Protein AF-R5TEB5-F1 (afdb_monomer_lite)

Radius of gyration: 16.21 Å; chains: 1; bounding box: 37×22×38 Å

Sequence (84 aa):
MDFRLKRIKADSDKEFKDDNKVIDFINKTDKKRANYYNYYSSKKWGDARSYDFCLDSSVLGIDKTVDMIIEYLKIRYPEDKNIK

Structure (mmCIF, N/CA/C/O backbone):
data_AF-R5TEB5-F1
#
_entry.id   AF-R5TEB5-F1
#
loop_
_atom_site.group_PDB
_atom_site.id
_atom_site.type_symbol
_atom_site.label_atom_id
_atom_site.label_alt_id
_atom_site.label_comp_id
_atom_site.label_asym_id
_atom_site.label_entity_id
_atom_site.label_seq_id
_atom_site.pdbx_PDB_ins_code
_atom_site.Cartn_x
_atom_site.Cartn_y
_atom_site.Cartn_z
_atom_site.occupancy
_atom_site.B_iso_or_equiv
_atom_site.auth_seq_id
_atom_site.auth_comp_id
_atom_site.auth_asym_id
_atom_site.auth_atom_id
_atom_site.pdbx_PDB_model_num
ATOM 1 N N . MET A 1 1 ? 4.518 -8.007 -9.203 1.00 84.50 1 MET A N 1
ATOM 2 C CA . MET A 1 1 ? 5.297 -6.912 -9.832 1.00 84.50 1 MET A CA 1
ATOM 3 C C . MET A 1 1 ? 4.505 -6.277 -10.974 1.00 84.50 1 MET A C 1
ATOM 5 O O . MET A 1 1 ? 4.281 -5.072 -10.947 1.00 84.50 1 MET A O 1
ATOM 9 N N . ASP A 1 2 ? 3.984 -7.082 -11.898 1.00 89.38 2 ASP A N 1
ATOM 10 C CA . ASP A 1 2 ? 3.297 -6.650 -13.129 1.00 89.38 2 ASP A CA 1
ATOM 11 C C . ASP A 1 2 ? 2.144 -5.665 -12.911 1.00 89.38 2 ASP A C 1
ATOM 13 O O . ASP A 1 2 ? 2.037 -4.663 -13.615 1.00 89.38 2 ASP A O 1
ATOM 17 N N . PHE A 1 3 ? 1.310 -5.898 -11.893 1.00 92.81 3 PHE A N 1
ATOM 18 C CA . PHE A 1 3 ? 0.215 -4.988 -11.549 1.00 92.81 3 PHE A CA 1
ATOM 19 C C . PHE A 1 3 ? 0.711 -3.57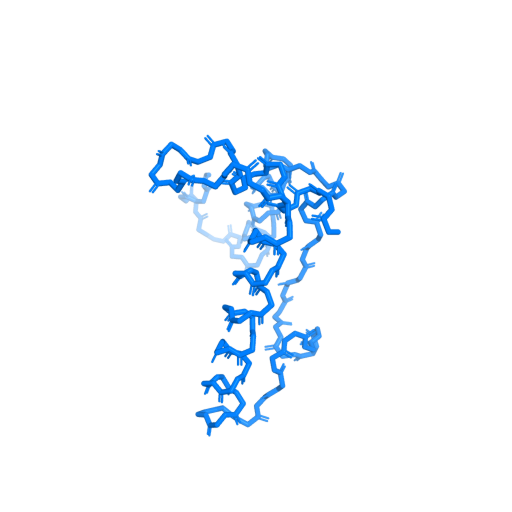3 -11.210 1.00 92.81 3 PHE A C 1
ATOM 21 O O . PHE A 1 3 ? 0.161 -2.581 -11.686 1.00 92.81 3 PHE A O 1
ATOM 28 N N . ARG A 1 4 ? 1.795 -3.463 -10.428 1.00 92.75 4 ARG A N 1
ATOM 29 C CA . ARG A 1 4 ? 2.395 -2.169 -10.059 1.00 92.75 4 ARG A CA 1
ATOM 30 C C . ARG A 1 4 ? 3.033 -1.489 -11.268 1.00 92.75 4 ARG A C 1
ATOM 32 O O . ARG A 1 4 ? 2.901 -0.279 -11.409 1.00 92.75 4 ARG A O 1
ATOM 39 N N . LEU A 1 5 ? 3.676 -2.263 -12.142 1.00 92.69 5 LEU A N 1
ATOM 40 C CA . LEU A 1 5 ? 4.298 -1.760 -13.365 1.00 92.69 5 LEU A CA 1
ATOM 41 C C . LEU A 1 5 ? 3.259 -1.131 -14.300 1.00 92.69 5 LEU A C 1
ATOM 43 O O . LEU A 1 5 ? 3.427 0.015 -14.710 1.00 92.69 5 LEU A O 1
ATOM 47 N N . LYS A 1 6 ? 2.151 -1.837 -14.567 1.00 91.56 6 LYS A N 1
ATOM 48 C CA . LYS A 1 6 ? 1.044 -1.319 -15.389 1.00 91.56 6 LYS A CA 1
ATOM 49 C C . LYS A 1 6 ? 0.473 -0.022 -14.817 1.00 91.56 6 LYS A C 1
ATOM 51 O O . LYS A 1 6 ? 0.282 0.936 -15.555 1.00 91.56 6 LYS A O 1
ATOM 56 N N . ARG A 1 7 ? 0.261 0.033 -13.497 1.00 90.62 7 ARG A N 1
ATOM 57 C CA . ARG A 1 7 ? -0.266 1.231 -12.823 1.00 90.62 7 ARG A CA 1
ATOM 58 C C . ARG A 1 7 ? 0.662 2.433 -12.926 1.00 90.62 7 ARG A C 1
ATOM 60 O O . ARG A 1 7 ? 0.189 3.526 -13.186 1.00 90.62 7 ARG A O 1
ATOM 67 N N . ILE A 1 8 ? 1.963 2.238 -12.722 1.00 91.00 8 ILE A N 1
ATOM 68 C CA . ILE A 1 8 ? 2.930 3.339 -12.804 1.00 91.00 8 ILE A CA 1
ATOM 69 C C . ILE A 1 8 ? 3.075 3.845 -14.238 1.00 91.00 8 ILE A C 1
ATOM 71 O O . ILE A 1 8 ? 3.264 5.036 -14.426 1.00 91.00 8 ILE A O 1
ATOM 75 N N . LYS A 1 9 ? 2.964 2.971 -15.240 1.00 89.31 9 LYS A N 1
ATOM 76 C CA . LYS A 1 9 ? 2.993 3.388 -16.648 1.00 89.31 9 LYS A CA 1
ATOM 77 C C . LYS A 1 9 ? 1.713 4.090 -17.111 1.00 89.31 9 LYS A C 1
ATOM 79 O O . LYS A 1 9 ? 1.773 4.872 -18.049 1.00 89.31 9 LYS A O 1
ATOM 84 N N . ALA A 1 10 ? 0.570 3.787 -16.495 1.00 88.25 10 ALA A N 1
ATOM 85 C CA . ALA A 1 10 ? -0.699 4.461 -16.776 1.00 88.25 10 ALA A CA 1
ATOM 86 C C . A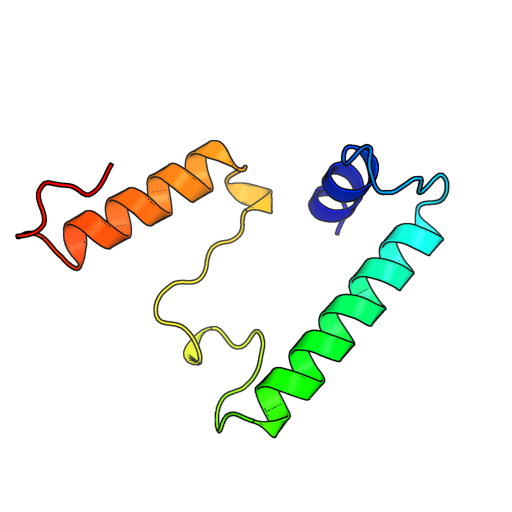LA A 1 10 ? -0.803 5.850 -16.116 1.00 88.25 10 ALA A C 1
ATOM 88 O O . ALA A 1 10 ? -1.686 6.626 -16.463 1.00 88.25 10 ALA A O 1
ATOM 89 N N . ASP A 1 11 ? 0.076 6.148 -15.159 1.00 83.75 11 ASP A N 1
ATOM 90 C CA . ASP A 1 11 ? 0.179 7.442 -14.487 1.00 83.75 11 ASP A CA 1
ATOM 91 C C . ASP A 1 11 ? 0.883 8.447 -15.418 1.00 83.75 11 ASP A C 1
ATOM 93 O O . ASP A 1 11 ? 2.089 8.347 -15.651 1.00 83.75 11 ASP A O 1
ATOM 97 N N . SER A 1 12 ? 0.120 9.392 -15.981 1.00 65.69 12 SER A N 1
ATOM 98 C CA . SER A 1 12 ? 0.585 10.343 -17.006 1.00 65.69 12 SER A CA 1
ATOM 99 C C . SER A 1 12 ? 1.725 11.245 -16.541 1.00 65.69 12 SER A C 1
ATOM 101 O O . SER A 1 12 ? 2.512 11.709 -17.364 1.00 65.69 12 SER A O 1
ATOM 103 N N . ASP A 1 13 ? 1.844 11.459 -15.232 1.00 76.94 13 ASP A N 1
ATOM 104 C CA . ASP A 1 13 ? 2.883 12.305 -14.644 1.00 76.94 13 ASP A CA 1
ATOM 105 C C . ASP A 1 13 ? 4.249 11.600 -14.606 1.00 76.94 13 ASP A C 1
ATOM 107 O O . ASP A 1 13 ? 5.283 12.216 -14.331 1.00 76.94 13 ASP A O 1
ATOM 111 N N . LYS A 1 14 ? 4.282 10.291 -14.882 1.00 69.94 14 LYS A N 1
ATOM 112 C CA . LYS A 1 14 ? 5.491 9.469 -14.886 1.00 69.94 14 LYS A CA 1
ATOM 113 C C . LYS A 1 14 ? 5.763 8.946 -16.288 1.00 69.94 14 LYS A C 1
ATOM 115 O O . LYS A 1 14 ? 5.310 7.873 -16.674 1.00 69.94 14 LYS A O 1
ATOM 120 N N . GLU A 1 15 ? 6.589 9.668 -17.039 1.00 68.25 15 GLU A N 1
ATOM 121 C CA . GLU A 1 15 ? 6.973 9.279 -18.400 1.00 68.25 15 GLU A CA 1
ATOM 122 C C . GLU A 1 15 ? 7.997 8.117 -18.405 1.00 68.25 15 GLU A C 1
ATOM 124 O O . GLU A 1 15 ? 9.176 8.269 -18.736 1.00 68.25 15 GLU A O 1
ATOM 129 N N . PHE A 1 16 ? 7.569 6.916 -18.008 1.00 76.19 16 PHE A N 1
ATOM 130 C CA . PHE A 1 16 ? 8.404 5.715 -18.036 1.00 76.19 16 PHE A CA 1
ATOM 131 C C . PHE A 1 16 ? 8.128 4.856 -19.273 1.00 76.19 16 PHE A C 1
ATOM 133 O O . PHE A 1 16 ? 7.147 4.117 -19.340 1.00 76.19 16 PHE A O 1
ATOM 140 N N . LYS A 1 17 ? 9.058 4.894 -20.233 1.00 73.75 17 LYS A N 1
ATOM 141 C CA . LYS A 1 17 ? 8.997 4.100 -21.476 1.00 73.75 17 LYS A CA 1
ATOM 142 C C . LYS A 1 17 ? 9.566 2.678 -21.341 1.00 73.75 17 LYS A C 1
ATOM 144 O O . LYS A 1 17 ? 9.259 1.827 -22.163 1.00 73.75 17 LYS A O 1
ATOM 149 N N . ASP A 1 18 ? 10.367 2.417 -20.306 1.00 88.12 18 ASP A N 1
ATOM 150 C CA . ASP A 1 18 ? 11.112 1.163 -20.104 1.00 88.12 18 ASP A CA 1
ATOM 151 C C . ASP A 1 18 ? 10.737 0.494 -18.772 1.00 88.12 18 ASP A C 1
ATOM 153 O O . ASP A 1 18 ? 10.813 1.112 -17.707 1.00 88.12 18 ASP A O 1
ATOM 157 N N . ASP A 1 19 ? 10.357 -0.782 -18.836 1.00 91.75 19 ASP A N 1
ATOM 158 C CA . ASP A 1 19 ? 10.002 -1.654 -17.712 1.00 91.75 19 ASP A CA 1
ATOM 159 C C . ASP A 1 19 ? 11.102 -1.714 -16.652 1.00 91.75 19 ASP A C 1
ATOM 161 O O . ASP A 1 19 ? 10.805 -1.621 -15.460 1.00 91.75 19 ASP A O 1
ATOM 165 N N . ASN A 1 20 ? 12.371 -1.790 -17.062 1.00 92.25 20 ASN A N 1
ATOM 166 C CA . ASN A 1 20 ? 13.490 -1.878 -16.126 1.00 92.25 20 ASN A CA 1
ATOM 167 C C . ASN A 1 20 ? 13.626 -0.602 -15.292 1.00 92.25 20 ASN A C 1
ATOM 169 O O . ASN A 1 20 ? 13.862 -0.672 -14.084 1.00 92.25 20 ASN A O 1
ATOM 173 N N . LYS A 1 21 ? 13.402 0.568 -15.903 1.00 90.94 21 LYS A N 1
ATOM 174 C CA . LYS A 1 21 ? 13.386 1.850 -15.182 1.00 90.94 21 LYS A CA 1
ATOM 175 C C . LYS A 1 21 ? 12.228 1.929 -14.191 1.00 90.94 21 LYS A C 1
ATOM 177 O O . LYS A 1 21 ? 12.418 2.437 -13.087 1.00 90.94 21 LYS A O 1
ATOM 182 N N . VAL A 1 22 ? 11.054 1.401 -14.546 1.00 92.75 22 VAL A N 1
ATOM 183 C CA . VAL A 1 22 ? 9.905 1.332 -13.625 1.00 92.75 22 VAL A CA 1
ATOM 184 C C . VAL A 1 22 ? 10.210 0.415 -12.442 1.00 92.75 22 VAL A C 1
ATOM 186 O O . VAL A 1 22 ? 9.943 0.783 -11.298 1.00 92.75 22 VAL A O 1
ATOM 189 N N . ILE A 1 23 ? 10.787 -0.761 -12.693 1.00 93.94 23 ILE A N 1
ATOM 190 C CA . ILE A 1 23 ? 11.146 -1.727 -11.646 1.00 93.94 23 ILE A CA 1
ATOM 191 C C . ILE A 1 23 ? 12.202 -1.136 -10.705 1.00 93.94 23 ILE A C 1
ATOM 193 O O . ILE A 1 23 ? 12.039 -1.198 -9.485 1.00 93.94 23 ILE A O 1
ATOM 197 N N . ASP A 1 24 ? 13.249 -0.510 -11.245 1.00 94.00 24 ASP A N 1
ATOM 198 C CA . ASP A 1 24 ? 14.269 0.169 -10.442 1.00 94.00 24 ASP A CA 1
ATOM 199 C C . ASP A 1 24 ? 13.666 1.312 -9.610 1.00 94.00 24 ASP A C 1
ATOM 201 O O . ASP A 1 24 ? 13.942 1.430 -8.413 1.00 94.00 24 ASP A O 1
ATOM 205 N N . PHE A 1 25 ? 12.762 2.104 -10.195 1.00 92.56 25 PHE A N 1
ATOM 206 C CA . PHE A 1 25 ? 12.031 3.147 -9.478 1.00 92.56 25 PHE A CA 1
ATOM 207 C C . PHE A 1 25 ? 11.193 2.586 -8.317 1.00 92.56 25 PHE A C 1
ATOM 209 O O . PHE A 1 25 ? 11.243 3.131 -7.207 1.00 92.56 25 PHE A O 1
ATOM 216 N N . ILE A 1 26 ? 10.459 1.490 -8.543 1.00 94.12 26 ILE A N 1
ATOM 217 C CA . ILE A 1 26 ? 9.688 0.792 -7.503 1.00 94.12 26 ILE A CA 1
ATOM 218 C C . ILE A 1 26 ? 10.623 0.353 -6.373 1.00 94.12 26 ILE A C 1
ATOM 220 O O . ILE A 1 26 ? 10.399 0.718 -5.218 1.00 94.12 26 ILE A O 1
ATOM 224 N N . ASN A 1 27 ? 11.698 -0.363 -6.705 1.00 96.25 27 ASN A N 1
ATOM 225 C CA . ASN A 1 27 ? 12.630 -0.916 -5.725 1.00 96.25 27 ASN A CA 1
ATOM 226 C C . ASN A 1 27 ? 13.322 0.184 -4.906 1.00 96.25 27 ASN A C 1
ATOM 228 O O . ASN A 1 27 ? 13.417 0.085 -3.680 1.00 96.25 27 ASN A O 1
ATOM 232 N N . LYS A 1 28 ? 13.768 1.268 -5.555 1.00 96.00 28 LYS A N 1
ATOM 233 C CA . LYS A 1 28 ? 14.365 2.430 -4.876 1.00 96.00 28 LYS A CA 1
ATOM 234 C C . LYS A 1 28 ? 13.371 3.110 -3.942 1.00 96.00 28 LYS A C 1
ATOM 236 O O . LYS A 1 28 ? 13.743 3.487 -2.830 1.00 96.00 28 LYS A O 1
ATOM 241 N N . THR A 1 29 ? 12.122 3.264 -4.371 1.00 95.31 29 THR A N 1
ATOM 242 C CA . THR A 1 29 ? 11.065 3.878 -3.558 1.00 95.31 29 THR A CA 1
ATOM 243 C C . THR A 1 29 ? 10.727 3.015 -2.344 1.00 95.31 29 THR A C 1
ATOM 245 O O . THR A 1 29 ? 10.689 3.529 -1.226 1.00 95.31 29 THR A O 1
ATOM 248 N N . ASP A 1 30 ? 10.547 1.708 -2.532 1.00 97.19 30 ASP A N 1
ATOM 249 C CA . ASP A 1 30 ? 10.239 0.778 -1.445 1.00 97.19 30 ASP A CA 1
ATOM 250 C C . ASP A 1 30 ? 11.401 0.696 -0.443 1.00 97.19 30 ASP A C 1
ATOM 252 O O . ASP A 1 30 ? 11.176 0.784 0.763 1.00 97.19 30 ASP A O 1
ATOM 256 N N . LYS A 1 31 ? 12.656 0.675 -0.918 1.00 97.81 31 LYS A N 1
ATOM 257 C CA . LYS A 1 31 ? 13.845 0.737 -0.050 1.00 97.81 31 LYS A CA 1
ATOM 258 C C . LYS A 1 31 ? 13.885 2.018 0.787 1.00 97.81 31 LYS A C 1
ATOM 260 O O . LYS A 1 31 ? 14.167 1.958 1.981 1.00 97.81 31 LYS A O 1
ATOM 265 N N . LYS A 1 32 ? 13.584 3.178 0.191 1.00 98.06 32 LYS A N 1
ATOM 266 C CA . LYS A 1 32 ? 13.514 4.457 0.924 1.00 98.06 32 LYS A CA 1
ATOM 267 C C . LYS A 1 32 ? 12.437 4.426 2.013 1.00 98.06 32 LYS A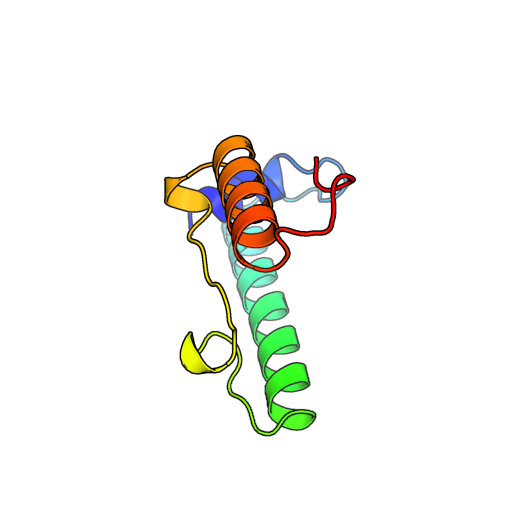 C 1
ATOM 269 O O . LYS A 1 32 ? 12.711 4.838 3.138 1.00 98.06 32 LYS A O 1
ATOM 274 N N . ARG A 1 33 ? 11.244 3.905 1.702 1.00 97.62 33 ARG A N 1
ATOM 275 C CA . ARG A 1 33 ? 10.137 3.756 2.665 1.00 97.62 33 ARG A CA 1
ATOM 276 C C . ARG A 1 33 ? 10.502 2.822 3.812 1.00 97.62 33 ARG A C 1
ATOM 278 O O . ARG A 1 33 ? 10.279 3.179 4.965 1.00 97.62 33 ARG A O 1
ATOM 285 N N . ALA A 1 34 ? 11.099 1.674 3.497 1.00 97.56 34 ALA A N 1
ATOM 286 C CA . ALA A 1 34 ? 11.551 0.713 4.493 1.00 97.56 34 ALA A CA 1
ATOM 287 C C . ALA A 1 34 ? 12.599 1.325 5.426 1.00 97.56 34 ALA A C 1
ATOM 289 O O . ALA A 1 34 ? 12.448 1.243 6.640 1.00 97.56 34 ALA A O 1
ATOM 290 N N . ASN A 1 35 ? 13.615 1.999 4.877 1.00 98.00 35 ASN A N 1
ATOM 291 C CA . ASN A 1 35 ? 14.654 2.648 5.676 1.00 98.00 35 ASN A CA 1
ATOM 292 C C . ASN A 1 35 ? 14.071 3.696 6.630 1.00 98.00 35 ASN A C 1
ATOM 294 O O . ASN A 1 35 ? 14.397 3.683 7.811 1.00 98.00 35 ASN A O 1
ATOM 298 N N . TYR A 1 36 ? 13.193 4.573 6.135 1.00 97.69 36 TYR A N 1
ATOM 299 C CA . TYR A 1 36 ? 12.554 5.592 6.965 1.00 97.69 36 TYR A CA 1
ATOM 300 C C . TYR A 1 36 ? 11.704 4.961 8.077 1.00 97.69 36 TYR A C 1
ATOM 302 O O . TYR A 1 36 ? 11.907 5.244 9.254 1.00 97.69 36 TYR A O 1
ATOM 310 N N . TYR A 1 37 ? 10.785 4.062 7.721 1.00 97.12 37 TYR A N 1
ATOM 311 C CA . TYR A 1 37 ? 9.862 3.459 8.683 1.00 97.12 37 TYR A CA 1
ATOM 312 C C . TYR A 1 37 ? 10.589 2.620 9.740 1.00 97.12 37 TYR A C 1
ATOM 314 O O . TYR A 1 37 ? 10.283 2.733 10.923 1.00 97.12 37 TYR A O 1
ATOM 322 N N . ASN A 1 38 ? 11.579 1.821 9.3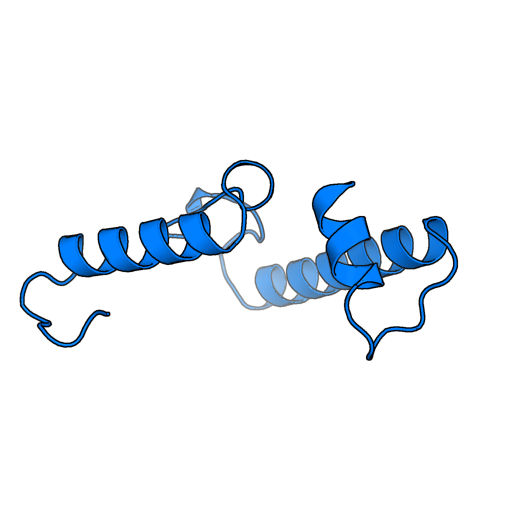34 1.00 96.88 38 ASN A N 1
ATOM 323 C CA . ASN A 1 38 ? 12.356 0.991 10.256 1.00 96.88 38 ASN A CA 1
ATOM 324 C C . ASN A 1 38 ? 13.260 1.824 11.173 1.00 96.88 38 ASN A C 1
ATOM 326 O O . ASN A 1 38 ? 13.574 1.381 12.269 1.00 96.88 38 ASN A O 1
ATOM 330 N N . TYR A 1 39 ? 13.716 2.998 10.724 1.00 96.88 39 TYR A N 1
ATOM 331 C CA . TYR A 1 39 ? 14.544 3.879 11.547 1.00 96.88 39 TYR A CA 1
ATOM 332 C C . TYR A 1 39 ? 13.714 4.607 12.609 1.00 96.88 39 TYR A C 1
ATOM 334 O O . TYR A 1 39 ? 14.128 4.706 13.760 1.00 96.88 39 TYR A O 1
ATOM 342 N N . TYR A 1 40 ? 12.541 5.118 12.228 1.00 96.88 40 TYR A N 1
ATOM 343 C CA . TYR A 1 40 ? 11.718 5.958 13.105 1.00 96.88 40 TYR A CA 1
ATOM 344 C C . TYR A 1 40 ? 10.647 5.199 13.895 1.00 96.88 40 TYR A C 1
ATOM 346 O O . TYR A 1 40 ? 10.004 5.789 14.760 1.00 96.88 40 TYR A O 1
ATOM 354 N N . SER A 1 41 ? 10.429 3.913 13.623 1.00 94.62 41 SER A N 1
ATOM 355 C CA . SER A 1 41 ? 9.485 3.086 14.375 1.00 94.62 41 SER A CA 1
ATOM 356 C C . SER A 1 41 ? 10.170 1.852 14.952 1.00 94.62 41 SER A C 1
ATOM 358 O O . SER A 1 41 ? 11.140 1.345 14.401 1.00 94.62 41 SER A O 1
ATOM 360 N N . SER A 1 42 ? 9.615 1.310 16.033 1.00 93.69 42 SER A N 1
ATOM 361 C CA . SER A 1 42 ? 9.992 -0.005 16.570 1.00 93.69 42 SER A CA 1
ATOM 362 C C . SER A 1 42 ? 9.375 -1.174 15.785 1.00 93.69 42 SER A C 1
ATOM 364 O O . SER A 1 42 ? 9.401 -2.319 16.238 1.00 93.69 42 SER A O 1
ATOM 366 N N . LYS A 1 43 ? 8.785 -0.895 14.618 1.00 95.31 43 LYS A N 1
ATOM 367 C CA . LYS A 1 43 ? 8.083 -1.850 13.761 1.00 95.31 43 LYS A CA 1
ATOM 368 C C . LYS A 1 43 ? 8.878 -2.105 12.481 1.00 95.31 43 LYS A C 1
ATOM 370 O O . LYS A 1 43 ? 9.755 -1.335 12.096 1.00 95.31 43 LYS A O 1
ATOM 375 N N . LYS A 1 44 ? 8.543 -3.195 11.788 1.00 96.44 44 LYS A N 1
ATOM 376 C CA . LYS A 1 44 ? 9.179 -3.579 10.522 1.00 96.44 44 LYS A CA 1
ATOM 377 C C . LYS A 1 44 ? 8.272 -3.249 9.342 1.00 96.44 44 LYS A C 1
ATOM 379 O O . LYS A 1 44 ? 7.134 -3.718 9.281 1.00 96.44 44 LYS A O 1
ATOM 384 N N . TRP A 1 45 ? 8.783 -2.473 8.391 1.00 97.44 45 TRP A N 1
ATOM 385 C CA . TRP A 1 45 ? 8.080 -2.139 7.156 1.00 97.44 45 TRP A CA 1
ATOM 386 C C . TRP A 1 45 ? 7.742 -3.403 6.364 1.00 97.44 45 TRP A C 1
ATOM 388 O O . TRP A 1 45 ? 8.598 -4.270 6.172 1.00 97.44 45 TRP A O 1
ATOM 398 N N . GLY A 1 46 ? 6.493 -3.499 5.907 1.00 95.12 46 GLY A N 1
ATOM 399 C CA . GLY A 1 46 ? 5.997 -4.642 5.136 1.00 95.12 46 GLY A CA 1
ATOM 400 C C . GLY A 1 46 ? 5.727 -5.914 5.949 1.00 95.12 46 GLY A C 1
ATOM 401 O O . GLY A 1 46 ? 5.242 -6.888 5.384 1.00 95.12 46 GLY A O 1
ATOM 402 N N . ASP A 1 47 ? 6.001 -5.932 7.256 1.00 96.44 47 ASP A N 1
ATOM 403 C CA . ASP A 1 47 ? 5.573 -7.025 8.133 1.00 96.44 47 ASP A CA 1
ATOM 404 C C . ASP A 1 47 ? 4.098 -6.835 8.495 1.00 96.44 47 ASP A C 1
ATOM 406 O O . ASP A 1 47 ? 3.730 -5.789 9.027 1.00 96.44 47 ASP A O 1
ATOM 410 N N . ALA A 1 48 ? 3.253 -7.833 8.228 1.00 95.81 48 ALA A N 1
ATOM 411 C CA . ALA A 1 48 ? 1.816 -7.7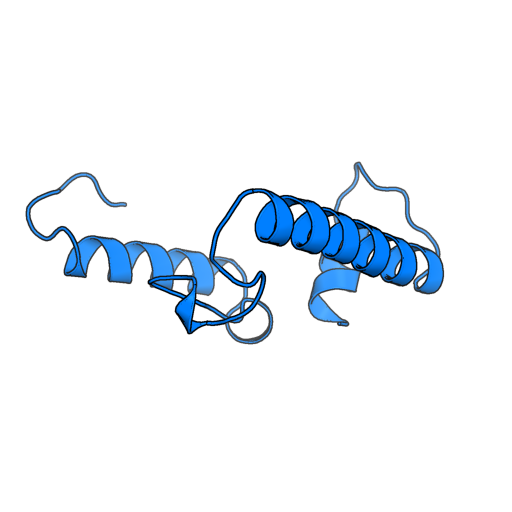39 8.481 1.00 95.81 48 ALA A CA 1
ATOM 412 C C . ALA A 1 48 ? 1.494 -7.411 9.949 1.00 95.81 48 ALA A C 1
ATOM 414 O O . ALA A 1 48 ? 0.548 -6.680 10.214 1.00 95.81 48 ALA A O 1
ATOM 415 N N . ARG A 1 49 ? 2.326 -7.858 10.901 1.00 96.38 49 ARG A N 1
ATOM 416 C CA . ARG A 1 49 ? 2.151 -7.582 12.342 1.00 96.38 49 ARG A CA 1
ATOM 417 C C . ARG A 1 49 ? 2.342 -6.107 12.702 1.00 96.38 49 ARG A C 1
ATOM 419 O O . ARG A 1 49 ? 1.976 -5.684 13.795 1.00 96.38 49 ARG A O 1
ATOM 426 N N . SER A 1 50 ? 2.933 -5.318 11.808 1.00 96.44 50 SER A N 1
ATOM 427 C CA . SER A 1 50 ? 3.114 -3.879 11.998 1.00 96.44 50 SER A CA 1
ATOM 428 C C . SER A 1 50 ? 1.832 -3.078 11.739 1.00 96.44 50 SER A C 1
ATOM 430 O O . SER A 1 50 ? 1.785 -1.902 12.120 1.00 96.44 50 SER A O 1
ATOM 432 N N . TYR A 1 51 ? 0.802 -3.690 11.144 1.00 95.19 51 TYR A N 1
ATOM 433 C CA . TYR A 1 51 ? -0.422 -3.035 10.680 1.00 95.19 51 TYR A CA 1
ATOM 434 C C . TYR A 1 51 ? -1.671 -3.782 11.165 1.00 95.19 51 TYR A C 1
ATOM 436 O O . TYR A 1 51 ? -1.658 -5.000 11.296 1.00 95.19 51 TYR A O 1
ATOM 444 N N . ASP A 1 52 ? -2.771 -3.059 11.372 1.00 94.56 52 ASP A N 1
ATOM 445 C CA . ASP A 1 52 ? -4.047 -3.678 11.760 1.00 94.56 52 ASP A CA 1
ATOM 446 C C . ASP A 1 52 ? -4.764 -4.343 10.572 1.00 94.56 52 ASP A C 1
ATOM 448 O O . ASP A 1 52 ? -5.571 -5.250 10.753 1.00 94.56 52 ASP A O 1
ATOM 452 N N . PHE A 1 53 ? -4.478 -3.891 9.346 1.00 95.38 53 PHE A N 1
ATOM 453 C CA . PHE A 1 53 ? -5.132 -4.371 8.133 1.00 95.38 53 PHE A CA 1
ATOM 454 C C . PHE A 1 53 ? -4.185 -4.293 6.929 1.00 95.38 53 PHE A C 1
ATOM 456 O O . PHE A 1 53 ? -3.605 -3.243 6.650 1.00 95.38 53 PHE A O 1
ATOM 463 N N . CYS A 1 54 ? -4.008 -5.414 6.226 1.00 96.12 54 CYS A N 1
ATOM 464 C CA . CYS A 1 54 ? -3.141 -5.551 5.053 1.00 96.12 54 CYS A CA 1
ATOM 465 C C . CYS A 1 54 ? -3.930 -6.189 3.905 1.00 96.12 54 CYS A C 1
ATOM 467 O O . CYS A 1 54 ? -4.587 -7.207 4.107 1.00 96.12 54 CYS A O 1
ATOM 469 N N . LEU A 1 55 ? -3.834 -5.618 2.701 1.00 96.38 55 LEU A N 1
ATOM 470 C CA . LEU A 1 55 ? -4.559 -6.074 1.512 1.00 96.38 55 LEU A CA 1
ATOM 471 C C . LEU A 1 55 ? -3.634 -6.182 0.299 1.00 96.38 55 LEU A C 1
ATOM 473 O O . LEU A 1 55 ? -2.760 -5.336 0.097 1.00 96.38 55 LEU A O 1
ATOM 477 N N . ASP A 1 56 ? -3.885 -7.176 -0.554 1.00 95.88 56 ASP A N 1
ATOM 478 C CA . ASP A 1 56 ? -3.238 -7.288 -1.859 1.00 95.88 56 ASP A CA 1
ATOM 479 C C . ASP A 1 56 ? -4.134 -6.726 -2.972 1.00 95.88 56 ASP A C 1
ATOM 481 O O . ASP A 1 56 ? -4.998 -7.402 -3.537 1.00 95.88 56 ASP A O 1
ATOM 485 N N . SER A 1 57 ? -3.884 -5.465 -3.325 1.00 95.38 57 SER A N 1
ATOM 486 C CA . SER A 1 57 ? -4.600 -4.794 -4.418 1.00 95.38 57 SER A CA 1
ATOM 487 C C . SER A 1 57 ? -4.352 -5.398 -5.805 1.00 95.38 57 SER A C 1
ATOM 489 O O . SER A 1 57 ? -5.105 -5.093 -6.726 1.00 95.38 57 SER A O 1
ATOM 491 N N . SER A 1 58 ? -3.325 -6.240 -5.987 1.00 95.56 58 SER A N 1
ATOM 492 C CA . SER A 1 58 ? -3.103 -6.923 -7.268 1.00 95.56 58 SER A CA 1
ATOM 493 C C . SER A 1 58 ? -4.078 -8.075 -7.503 1.00 95.56 58 SER A C 1
ATOM 495 O O . SER A 1 58 ? -4.344 -8.406 -8.656 1.00 95.56 58 SER A O 1
ATOM 497 N N . VAL A 1 59 ? -4.641 -8.628 -6.425 1.00 96.31 59 VAL A N 1
ATOM 498 C CA . VAL A 1 59 ? -5.691 -9.654 -6.466 1.00 96.31 59 VAL A CA 1
ATOM 499 C C . VAL A 1 59 ? -7.071 -9.004 -6.518 1.00 96.31 59 VAL A C 1
ATOM 501 O O . VAL A 1 59 ? -7.915 -9.403 -7.312 1.00 96.31 59 VAL A O 1
ATOM 504 N N . LEU A 1 60 ? -7.297 -7.986 -5.685 1.00 95.19 60 LEU A N 1
ATOM 505 C CA . LEU A 1 60 ? -8.609 -7.351 -5.538 1.00 95.19 60 LEU A CA 1
ATOM 506 C C . LEU A 1 60 ? -8.914 -6.324 -6.643 1.00 95.19 60 LEU A C 1
ATOM 508 O O . LEU A 1 60 ? -10.074 -6.070 -6.950 1.00 95.19 60 LEU A O 1
ATOM 512 N N . GLY A 1 61 ? -7.893 -5.701 -7.234 1.00 95.19 61 GLY A N 1
ATOM 513 C CA . GLY A 1 61 ? -8.078 -4.463 -7.993 1.00 95.19 61 GLY A CA 1
ATOM 514 C C . GLY A 1 61 ? -8.369 -3.268 -7.075 1.00 95.19 61 GLY A C 1
ATOM 515 O O . GLY A 1 61 ? -8.425 -3.398 -5.852 1.00 95.19 61 GLY A O 1
ATOM 516 N N . ILE A 1 62 ? -8.509 -2.069 -7.650 1.00 94.06 62 ILE A N 1
ATOM 517 C CA . ILE A 1 62 ? -8.636 -0.830 -6.858 1.00 94.06 62 ILE A CA 1
ATOM 518 C C . ILE A 1 62 ? -9.997 -0.739 -6.186 1.00 94.06 62 ILE A C 1
ATOM 520 O O . ILE A 1 62 ? -10.047 -0.608 -4.967 1.00 94.06 62 ILE A O 1
ATOM 524 N N . ASP A 1 63 ? -11.071 -0.891 -6.954 1.00 96.00 63 ASP A N 1
ATOM 525 C CA . ASP A 1 63 ? -12.433 -0.685 -6.459 1.00 96.00 63 ASP A CA 1
ATOM 526 C C . ASP A 1 63 ? -12.759 -1.642 -5.308 1.00 96.00 63 ASP A C 1
ATOM 528 O O . ASP A 1 63 ? -13.209 -1.217 -4.251 1.00 96.00 63 ASP A O 1
ATOM 532 N N . LYS A 1 64 ? -12.400 -2.927 -5.433 1.00 97.62 64 LYS A N 1
ATOM 533 C CA . LYS A 1 64 ? -12.611 -3.891 -4.342 1.00 97.62 64 LYS A CA 1
ATOM 534 C C . LYS A 1 64 ? -11.662 -3.711 -3.169 1.00 97.62 64 LYS A C 1
ATOM 536 O O . LYS A 1 64 ? -12.028 -4.050 -2.050 1.00 97.62 64 LYS A O 1
ATOM 541 N N . THR A 1 65 ? -10.470 -3.152 -3.380 1.00 97.56 65 THR A N 1
ATOM 542 C CA . THR A 1 65 ? -9.616 -2.749 -2.250 1.00 97.56 65 THR A CA 1
ATOM 543 C C . THR A 1 65 ? -10.279 -1.618 -1.460 1.00 97.56 65 THR A C 1
ATOM 545 O O . THR A 1 65 ? -10.248 -1.649 -0.233 1.00 97.56 65 THR A O 1
ATOM 548 N N . VAL A 1 66 ? -10.902 -0.650 -2.143 1.00 97.38 66 VAL A N 1
ATOM 549 C CA . VAL A 1 66 ? -11.654 0.444 -1.509 1.00 97.38 66 VAL A CA 1
ATOM 550 C C . VAL A 1 66 ? -12.862 -0.104 -0.747 1.00 97.38 66 VAL A C 1
ATOM 552 O O . VAL A 1 66 ? -12.980 0.179 0.445 1.00 97.38 66 VAL A O 1
ATOM 555 N N . ASP A 1 67 ? -13.668 -0.968 -1.376 1.00 97.31 67 ASP A N 1
ATOM 556 C CA . ASP A 1 67 ? -14.809 -1.635 -0.727 1.00 97.31 67 ASP A CA 1
ATOM 557 C C . ASP A 1 67 ? -14.372 -2.349 0.568 1.00 97.31 67 ASP A C 1
ATOM 559 O O . ASP A 1 67 ? -14.969 -2.162 1.626 1.00 97.31 67 ASP A O 1
ATOM 563 N N . MET A 1 68 ? -13.277 -3.119 0.521 1.00 97.69 68 MET A N 1
ATOM 564 C CA . MET A 1 68 ? -12.756 -3.851 1.685 1.00 97.69 68 MET A CA 1
ATOM 565 C C . MET A 1 68 ? -12.300 -2.930 2.823 1.00 97.69 68 MET A C 1
ATOM 567 O O . MET A 1 68 ? -12.474 -3.270 3.993 1.00 97.69 68 MET A O 1
ATOM 571 N N . ILE A 1 69 ? -11.709 -1.775 2.502 1.00 97.38 69 ILE A N 1
ATOM 572 C CA . ILE A 1 69 ? -11.309 -0.781 3.508 1.00 97.38 69 ILE A CA 1
ATOM 573 C C . ILE A 1 69 ? -12.548 -0.165 4.160 1.00 97.38 69 ILE A C 1
ATOM 575 O O . ILE A 1 69 ? -12.596 -0.071 5.386 1.00 97.38 69 ILE A O 1
ATOM 579 N N . ILE A 1 70 ? -13.553 0.211 3.366 1.00 97.19 70 ILE A N 1
ATOM 580 C CA . ILE A 1 70 ? -14.810 0.783 3.864 1.00 97.19 70 ILE A CA 1
ATOM 581 C C . ILE A 1 70 ? -15.518 -0.206 4.797 1.00 97.19 70 ILE A C 1
ATOM 583 O O . ILE A 1 70 ? -15.907 0.165 5.904 1.00 97.19 70 ILE A O 1
ATOM 587 N N . GLU A 1 71 ? -15.637 -1.473 4.398 1.00 97.06 71 GLU A N 1
ATOM 588 C CA . GLU A 1 71 ? -16.278 -2.500 5.226 1.00 97.06 71 GLU A CA 1
ATOM 589 C C . GLU A 1 71 ? -15.502 -2.772 6.522 1.00 97.06 71 GLU A C 1
ATOM 591 O O . GLU A 1 71 ? -16.102 -2.848 7.596 1.00 97.06 71 GLU A O 1
ATOM 596 N N . TYR A 1 72 ? -14.166 -2.824 6.468 1.00 97.12 72 TYR A N 1
ATOM 597 C CA . TYR A 1 72 ? -13.347 -2.931 7.678 1.00 97.12 72 TYR A CA 1
ATOM 598 C C . TYR A 1 72 ? -13.592 -1.760 8.643 1.00 97.12 72 TYR A C 1
ATOM 600 O O . TYR A 1 72 ? -13.720 -1.969 9.852 1.00 97.12 72 TYR A O 1
ATOM 608 N N . LEU A 1 73 ? -13.697 -0.531 8.125 1.00 97.00 73 LEU A N 1
ATOM 609 C CA . LEU A 1 73 ? -13.957 0.656 8.940 1.00 97.00 73 LEU A CA 1
ATOM 610 C C . LEU A 1 73 ? -15.348 0.624 9.580 1.00 97.00 73 LEU A C 1
ATOM 612 O O . LEU A 1 73 ? -15.449 0.922 10.767 1.00 97.00 73 LEU A O 1
ATOM 616 N N . LYS A 1 74 ? -16.391 0.207 8.851 1.00 96.88 74 LYS A N 1
ATOM 617 C CA . LYS A 1 74 ? -17.747 0.052 9.411 1.00 96.88 74 LYS A CA 1
ATOM 618 C C . LYS A 1 74 ? -17.780 -0.952 10.563 1.00 96.88 74 LYS A C 1
ATOM 620 O O . LYS A 1 74 ? -18.435 -0.708 11.569 1.00 96.88 74 LYS A O 1
ATOM 625 N N . ILE A 1 75 ? -17.051 -2.064 10.437 1.00 96.38 75 ILE A N 1
ATOM 626 C CA . ILE A 1 75 ? -16.952 -3.077 11.499 1.00 96.38 75 ILE A CA 1
ATOM 627 C C . ILE A 1 75 ? -16.172 -2.534 12.701 1.00 96.38 75 ILE A C 1
ATOM 629 O O . ILE A 1 75 ? -16.559 -2.756 13.846 1.00 96.38 75 ILE A O 1
ATOM 633 N N . ARG A 1 76 ? -15.062 -1.832 12.454 1.00 96.44 76 ARG A N 1
ATOM 634 C CA . ARG A 1 76 ? -14.196 -1.300 13.513 1.00 96.44 76 ARG A CA 1
ATOM 635 C C .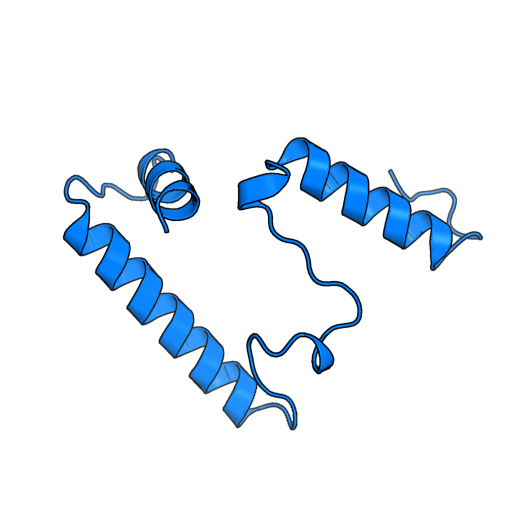 ARG A 1 76 ? -14.826 -0.123 14.262 1.00 96.44 76 ARG A C 1
ATOM 637 O O . ARG A 1 76 ? -14.554 0.047 15.449 1.00 96.44 76 ARG A O 1
ATOM 644 N N . TYR A 1 77 ? -15.642 0.672 13.577 1.00 96.38 77 TYR A N 1
ATOM 645 C CA . TYR A 1 77 ? -16.258 1.895 14.086 1.00 96.38 77 TYR A CA 1
ATOM 646 C C . TYR A 1 77 ? -17.767 1.909 13.788 1.00 96.38 77 TYR A C 1
ATOM 648 O O . TYR A 1 77 ? -18.235 2.746 13.017 1.00 96.38 77 TYR A O 1
ATOM 656 N N . PRO A 1 78 ? -18.551 1.008 14.407 1.00 94.44 78 PRO A N 1
ATOM 657 C CA . PRO A 1 78 ? -19.967 0.828 14.071 1.00 94.44 78 PRO A CA 1
ATOM 658 C C . PRO A 1 78 ? -20.836 2.063 14.354 1.00 94.44 78 PRO A C 1
ATOM 660 O O . PRO A 1 78 ? -21.891 2.231 13.748 1.00 94.44 78 PRO A O 1
ATOM 663 N N . GLU A 1 79 ? -20.391 2.944 15.251 1.00 96.94 79 GLU A N 1
ATOM 664 C CA . GLU A 1 79 ? -21.113 4.167 15.614 1.00 96.94 79 GLU A CA 1
ATOM 665 C C . GLU A 1 79 ? -20.936 5.311 14.596 1.00 96.94 79 GLU A C 1
ATOM 667 O O . GLU A 1 79 ? -21.741 6.247 14.572 1.00 96.94 79 GLU A O 1
ATOM 672 N N . ASP A 1 80 ? -19.905 5.265 13.741 1.00 94.31 80 ASP A N 1
ATOM 673 C CA . ASP A 1 80 ? -19.648 6.318 12.755 1.00 94.31 80 ASP A CA 1
ATOM 674 C C . ASP A 1 80 ? -20.457 6.091 11.470 1.00 94.31 80 ASP A C 1
ATOM 676 O O . ASP A 1 80 ? -20.100 5.323 10.575 1.00 94.31 80 ASP A O 1
ATOM 680 N N . LYS A 1 81 ? -21.564 6.826 11.362 1.00 91.19 81 LYS A N 1
ATOM 681 C CA . LYS A 1 81 ? -22.500 6.750 10.231 1.00 91.19 81 LYS A CA 1
ATOM 682 C C . LYS A 1 81 ? -22.016 7.478 8.971 1.00 91.19 81 LYS A C 1
ATOM 684 O O . LYS A 1 81 ? -22.723 7.460 7.962 1.00 91.19 81 LYS A O 1
ATOM 689 N N . ASN A 1 82 ? -20.855 8.135 9.012 1.00 93.50 82 ASN A N 1
ATOM 690 C CA . ASN A 1 82 ? -20.323 8.893 7.877 1.00 93.50 82 ASN A CA 1
ATOM 691 C C . ASN A 1 82 ? -19.362 8.085 6.998 1.00 93.50 82 ASN A C 1
ATOM 693 O O . ASN A 1 82 ? -18.960 8.583 5.947 1.00 93.50 82 ASN A O 1
ATOM 697 N N . ILE A 1 83 ? -19.016 6.856 7.390 1.00 91.19 83 ILE A N 1
ATOM 698 C CA . ILE A 1 83 ? -18.134 5.975 6.619 1.00 91.19 83 ILE A CA 1
ATOM 699 C C . ILE A 1 83 ? -18.835 5.578 5.312 1.00 91.19 83 ILE A C 1
ATOM 701 O O . ILE A 1 83 ? -19.853 4.877 5.324 1.00 91.19 83 ILE A O 1
ATOM 705 N N . LYS A 1 84 ? -18.290 6.040 4.186 1.00 79.88 84 LYS A N 1
ATOM 706 C CA . LYS A 1 84 ? -18.798 5.818 2.829 1.00 79.88 84 LYS A CA 1
ATOM 707 C C . LYS A 1 84 ? -17.662 5.545 1.863 1.00 79.88 84 LYS A C 1
ATOM 709 O O . LYS A 1 84 ? -16.558 6.085 2.093 1.00 79.88 84 LYS A O 1
#

pLDDT: mean 92.94, std 6.82, range [65.69, 98.06]

Foldseek 3Di:
DVVQLVVQCVPPVRPDPDSVVSVVVVVVVLVVVQVVDVVPDVDGPPDPVRDPDDDDCVVQPDVSVLVVVLVVCCVVCVPDPPRD

Secondary structure (DSSP, 8-state):
-HHHHHHHHH-TT-----HHHHHHHHHHHHHHHHHHHHHHSSS-TT-GGGSS----HHHHHHHHHHHHHHHHHHHH-TT-TT--